Protein AF-A0A964QE88-F1 (afdb_monomer)

Sequence (151 aa):
MSDVEVDISNEGGRAVIEDKTSVPFRTFVSLILQRKVQTIFKKCQDEPVIVSSELLTSLASAPDDRQEDRAKLVLVTMGVGVIVGLFVTVAIFVALMLFGIQPEMQDLLITLAALAFVAVVIVILQGAQKKKGFKDKLYESMEKVTDLVTR

Foldseek 3Di:
DDDDDFDFDQDPNDTDTPPDDDDDPVVVVVVVVVDPCPVVCVVCVPPDDDDDPVVVVCVVPPPPPPVVVVVVVVVVVVVVVVVVVVVVVVVVVVVCVVVVNDQDVVNVVVVVVVVVVVVVVVVVVVVLVVPPCNVVVVVVVVVVVVVVVVD

Solvent-accessible surface area (backbone atoms only — not comparable to full-atom values): 9240 Å² total; per-residue (Å²): 135,82,85,80,90,74,60,73,46,77,62,93,91,40,82,38,49,70,99,56,82,93,69,59,68,69,60,57,51,48,57,52,73,75,42,88,44,70,70,51,48,76,74,53,70,87,61,88,79,93,71,57,67,69,58,52,52,52,59,74,65,48,78,82,80,58,65,63,60,55,55,52,49,52,52,50,54,50,54,51,50,52,54,51,52,52,52,53,54,52,52,50,53,54,51,39,50,74,72,69,49,76,79,49,78,64,54,53,49,52,51,50,51,51,52,52,50,52,52,52,52,52,52,51,51,51,55,45,63,72,42,66,64,50,61,54,52,51,50,55,50,51,50,55,51,50,58,65,71,76,106

Mean predicted aligned error: 17.5 Å

Secondary structure (DSSP, 8-state):
-------EEEETTEEEETT-----HHHHHHHHHHS-THHHHTTSTT------HHHHHHHHTS----HHHHHHHHHHHHHHHHHHHHHHHHHHHHHHHHTT-PPPHHHHHHHHHHHHHHHHHHHHHHHHHHSTHHHHHHHHHHHHHHHHH--

Radius of gyration: 28.57 Å; Cα contacts (8 Å, |Δi|>4): 29; chains: 1; bounding box: 57×33×81 Å

Structure (mmCIF, N/CA/C/O backbone):
data_AF-A0A964QE88-F1
#
_entry.id   AF-A0A964QE88-F1
#
loop_
_atom_site.group_PDB
_atom_site.id
_atom_site.type_symbol
_atom_site.label_atom_id
_atom_site.label_alt_id
_atom_site.label_comp_id
_atom_site.label_asym_id
_atom_site.label_entity_id
_atom_site.label_seq_id
_atom_site.pdbx_PDB_ins_code
_atom_site.Cartn_x
_atom_site.Cartn_y
_atom_site.Cartn_z
_atom_site.occupancy
_atom_site.B_iso_or_equiv
_atom_site.auth_seq_id
_atom_site.auth_comp_id
_atom_site.auth_asym_id
_atom_site.auth_atom_id
_atom_site.pdbx_PDB_model_num
ATOM 1 N N . MET A 1 1 ? -5.229 -18.398 37.414 1.00 40.94 1 MET A N 1
ATOM 2 C CA . MET A 1 1 ? -6.561 -17.849 37.111 1.00 40.94 1 MET A CA 1
ATOM 3 C C . MET A 1 1 ? -7.074 -17.301 38.419 1.00 40.94 1 MET A C 1
ATOM 5 O O . MET A 1 1 ? -7.363 -18.083 39.309 1.00 40.94 1 MET A O 1
ATOM 9 N N . SER A 1 2 ? -6.972 -15.991 38.598 1.00 41.84 2 SER A N 1
ATOM 10 C CA . SER A 1 2 ? -7.505 -15.286 39.759 1.00 41.84 2 SER A CA 1
ATOM 11 C C . SER A 1 2 ? -8.992 -15.069 39.505 1.00 41.84 2 SER A C 1
ATOM 13 O O . SER A 1 2 ? -9.345 -14.452 38.499 1.00 41.84 2 SER A O 1
ATOM 15 N N . ASP A 1 3 ? -9.841 -15.625 40.365 1.00 47.91 3 ASP A N 1
ATOM 16 C CA . ASP A 1 3 ? -11.275 -15.352 40.345 1.00 47.91 3 ASP A CA 1
ATOM 17 C C . ASP A 1 3 ? -11.499 -13.858 40.607 1.00 47.91 3 ASP A C 1
ATOM 19 O O . ASP A 1 3 ? -10.916 -13.277 41.523 1.00 47.91 3 ASP A O 1
ATOM 23 N N . VAL A 1 4 ? -12.287 -13.218 39.744 1.00 64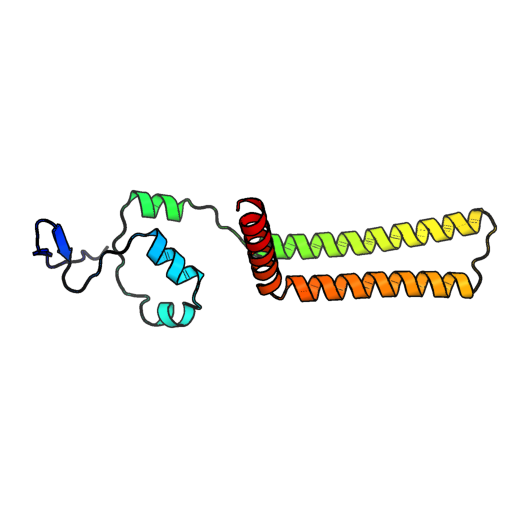.44 4 VAL A N 1
ATOM 24 C CA . VAL A 1 4 ? -12.651 -11.805 39.873 1.00 64.44 4 VAL A CA 1
ATOM 25 C C . VAL A 1 4 ? -13.990 -11.754 40.594 1.00 64.44 4 VAL A C 1
ATOM 27 O O . VAL A 1 4 ? -15.018 -12.101 40.016 1.00 64.44 4 VAL A O 1
ATOM 30 N N . GLU A 1 5 ? -13.973 -11.337 41.857 1.00 56.69 5 GLU A N 1
ATOM 31 C CA . GLU A 1 5 ? -15.186 -11.012 42.605 1.00 56.69 5 GLU A CA 1
ATOM 32 C C . GLU A 1 5 ? -15.737 -9.680 42.079 1.00 56.69 5 GLU A C 1
ATOM 34 O O . GLU A 1 5 ? -15.028 -8.674 42.028 1.00 56.69 5 GLU A O 1
ATOM 39 N N . VAL A 1 6 ? -16.986 -9.688 41.618 1.00 60.25 6 VAL A N 1
ATOM 40 C CA . VAL A 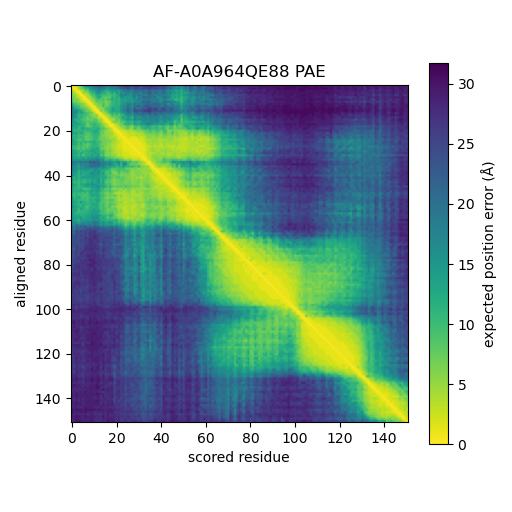1 6 ? -17.675 -8.511 41.079 1.00 60.25 6 VAL A CA 1
ATOM 41 C C . VAL A 1 6 ? -18.949 -8.283 41.867 1.00 60.25 6 VAL A C 1
ATOM 43 O O . VAL A 1 6 ? -19.772 -9.192 41.975 1.00 60.25 6 VAL A O 1
ATOM 46 N N . ASP A 1 7 ? -19.101 -7.070 42.394 1.00 56.22 7 ASP A N 1
ATOM 47 C CA . ASP A 1 7 ? -20.325 -6.648 43.064 1.00 56.22 7 ASP A CA 1
ATOM 48 C C . ASP A 1 7 ? -21.397 -6.328 42.013 1.00 56.22 7 ASP A C 1
ATOM 50 O O . ASP A 1 7 ? -21.130 -5.667 40.999 1.00 56.22 7 ASP A O 1
ATOM 54 N N . ILE A 1 8 ? -22.593 -6.881 42.205 1.00 56.62 8 ILE A N 1
ATOM 55 C CA . ILE A 1 8 ? -23.680 -6.825 41.225 1.00 56.62 8 ILE A CA 1
ATOM 56 C C . ILE A 1 8 ? -24.766 -5.912 41.777 1.00 56.62 8 ILE A C 1
ATOM 58 O O . ILE A 1 8 ? -25.567 -6.324 42.618 1.00 56.62 8 ILE A O 1
ATOM 62 N N . SER A 1 9 ? -24.849 -4.700 41.232 1.00 54.81 9 SER A N 1
ATOM 63 C CA . SER A 1 9 ? -25.960 -3.793 41.498 1.00 54.81 9 SER A CA 1
ATOM 64 C C . SER A 1 9 ? -27.063 -3.997 40.457 1.00 54.81 9 SER A C 1
ATOM 66 O O . SER A 1 9 ? -26.815 -4.142 39.255 1.00 54.81 9 SER A O 1
ATOM 68 N N . ASN A 1 10 ? -28.309 -4.084 40.923 1.00 52.00 10 ASN A N 1
ATOM 69 C CA . ASN A 1 10 ? -29.460 -4.410 40.087 1.00 52.00 10 ASN A CA 1
ATOM 70 C C . ASN A 1 10 ? -30.279 -3.143 39.819 1.00 52.00 10 ASN A C 1
ATOM 72 O O . ASN A 1 10 ? -31.208 -2.817 40.558 1.00 52.00 10 ASN A O 1
ATOM 76 N N . GLU A 1 11 ? -29.940 -2.426 38.749 1.00 53.97 11 GLU A N 1
ATOM 77 C CA . GLU A 1 11 ? -30.709 -1.276 38.275 1.00 53.97 11 GLU A CA 1
ATOM 78 C C . GLU A 1 11 ? -31.616 -1.693 37.105 1.00 53.97 11 GLU A C 1
ATOM 80 O O . GLU A 1 11 ? -31.163 -2.092 36.032 1.00 53.97 11 GLU A O 1
ATOM 85 N N . GLY A 1 12 ? -32.937 -1.613 37.301 1.00 54.56 12 GLY A N 1
ATOM 86 C CA . GLY A 1 12 ? -33.913 -1.715 36.206 1.00 54.56 12 GLY A CA 1
ATOM 87 C C . GLY A 1 12 ? -33.985 -3.068 35.482 1.00 54.56 12 GLY A C 1
ATOM 88 O O . GLY A 1 12 ? -34.348 -3.107 34.307 1.00 54.56 12 GLY A O 1
ATOM 89 N N . GLY A 1 13 ? -33.646 -4.177 36.151 1.00 58.59 13 GLY A N 1
ATOM 90 C CA . GLY A 1 13 ? -33.701 -5.525 35.566 1.00 58.59 13 GLY A CA 1
ATOM 91 C C . GLY A 1 13 ? -32.468 -5.909 34.744 1.00 58.59 13 GLY A C 1
ATOM 92 O O . GLY A 1 13 ? -32.510 -6.883 33.989 1.00 58.59 13 GLY A O 1
ATOM 93 N N . ARG A 1 14 ? -31.370 -5.156 34.877 1.00 57.38 14 ARG A N 1
ATOM 94 C CA . ARG A 1 14 ? -30.053 -5.507 34.340 1.00 57.38 14 ARG A CA 1
ATOM 95 C C . ARG A 1 14 ? -29.049 -5.558 35.486 1.00 57.38 14 ARG A C 1
ATOM 97 O O . ARG A 1 14 ? -28.924 -4.605 36.245 1.00 57.38 14 ARG A O 1
ATOM 104 N N . ALA A 1 15 ? -28.319 -6.666 35.575 1.00 62.47 15 ALA A N 1
ATOM 105 C CA . ALA A 1 15 ? -27.145 -6.770 36.429 1.00 62.47 15 ALA A CA 1
ATOM 106 C C . ALA A 1 15 ? -26.048 -5.868 35.846 1.00 62.47 15 ALA A C 1
ATOM 108 O O . ALA A 1 15 ? -25.527 -6.148 34.761 1.00 62.47 15 ALA A O 1
ATOM 109 N N . VAL A 1 16 ? -25.742 -4.769 36.530 1.00 60.12 16 VAL A N 1
ATOM 110 C CA . VAL A 1 16 ? -24.634 -3.879 36.182 1.00 60.12 16 VAL A CA 1
ATOM 111 C C . VAL A 1 16 ? -23.550 -4.091 37.230 1.00 60.12 16 VAL A C 1
ATOM 113 O O . VAL A 1 16 ? -23.814 -4.067 38.428 1.00 60.12 16 VAL A O 1
ATOM 116 N N . ILE A 1 17 ? -22.332 -4.361 36.768 1.00 68.19 17 ILE A N 1
ATOM 117 C CA . ILE A 1 17 ? -21.167 -4.464 37.647 1.00 68.19 17 ILE A CA 1
ATOM 118 C C . ILE A 1 17 ? -20.847 -3.051 38.131 1.00 68.19 17 ILE A C 1
ATOM 120 O O . ILE A 1 17 ? -20.723 -2.145 37.299 1.00 68.19 17 ILE A O 1
ATOM 124 N N . GLU A 1 18 ? -20.725 -2.862 39.443 1.00 61.97 18 GLU A N 1
ATOM 125 C CA . GLU A 1 18 ? -20.435 -1.546 40.019 1.00 61.97 18 GLU A CA 1
ATOM 126 C C . GLU A 1 18 ? -19.163 -0.930 39.400 1.00 61.97 18 GLU A C 1
ATOM 128 O O . GLU A 1 18 ? -18.202 -1.626 39.064 1.00 61.97 18 GLU A O 1
ATOM 133 N N . ASP A 1 19 ? -19.197 0.383 39.148 1.00 64.25 19 ASP A N 1
ATOM 134 C CA . ASP A 1 19 ? -18.135 1.171 38.497 1.00 64.25 19 ASP A CA 1
ATOM 135 C C . ASP A 1 19 ? -17.732 0.758 37.064 1.00 64.25 19 ASP A C 1
ATOM 137 O O . ASP A 1 19 ? -16.756 1.278 36.504 1.00 64.25 19 ASP A O 1
ATOM 141 N N . LYS A 1 20 ? -18.480 -0.139 36.408 1.00 70.00 20 LYS A N 1
ATOM 142 C CA . LYS A 1 20 ? -18.202 -0.573 35.028 1.00 70.00 20 LYS A CA 1
ATOM 143 C C . LYS A 1 20 ? -19.327 -0.176 34.077 1.00 70.00 20 LYS A C 1
ATOM 145 O O . LYS A 1 20 ? -20.502 -0.447 34.288 1.00 70.00 20 LYS A O 1
ATOM 150 N N . THR A 1 21 ? -18.956 0.442 32.955 1.00 75.25 21 THR A N 1
ATOM 151 C CA . THR A 1 21 ? -19.900 0.763 31.874 1.00 75.25 21 THR A CA 1
ATOM 152 C C . THR A 1 21 ? -19.915 -0.357 30.838 1.00 75.25 21 THR A C 1
ATOM 154 O O . THR A 1 21 ? -18.871 -0.729 30.303 1.00 75.25 21 THR A O 1
ATOM 157 N N . SER A 1 22 ? -21.103 -0.865 30.505 1.00 76.12 22 SER A N 1
ATOM 158 C CA . SER A 1 22 ? -21.273 -1.805 29.395 1.00 76.12 22 SER A CA 1
ATOM 159 C C . SER A 1 22 ? -21.177 -1.063 28.061 1.00 76.12 22 SER A C 1
ATOM 161 O O . SER A 1 22 ? -22.003 -0.204 27.750 1.00 76.12 22 SER A O 1
ATOM 163 N N . VAL A 1 23 ? -20.157 -1.388 27.267 1.00 80.06 23 VAL A N 1
ATOM 164 C CA . VAL A 1 23 ? -19.951 -0.848 25.917 1.00 80.06 23 VAL A CA 1
ATOM 165 C C . VAL A 1 23 ? -19.930 -1.984 24.895 1.00 80.06 23 VAL A C 1
ATOM 167 O O . VAL A 1 23 ? -19.281 -3.003 25.135 1.00 80.06 23 VAL A O 1
ATOM 170 N N . PRO A 1 24 ? -20.579 -1.827 23.724 1.00 83.06 24 PRO A N 1
ATOM 171 C CA . PRO A 1 24 ? -20.479 -2.806 22.649 1.00 83.06 24 PRO A CA 1
ATOM 172 C C . PRO A 1 24 ? -19.027 -3.010 22.205 1.00 83.06 24 PRO A C 1
ATOM 174 O O . PRO A 1 24 ? -18.284 -2.040 22.028 1.00 83.06 24 PRO A O 1
ATOM 177 N N . PHE A 1 25 ? -18.651 -4.262 21.927 1.00 82.19 25 PHE A N 1
ATOM 178 C CA . PHE A 1 25 ? -17.293 -4.630 21.505 1.00 82.19 25 PHE A CA 1
ATOM 1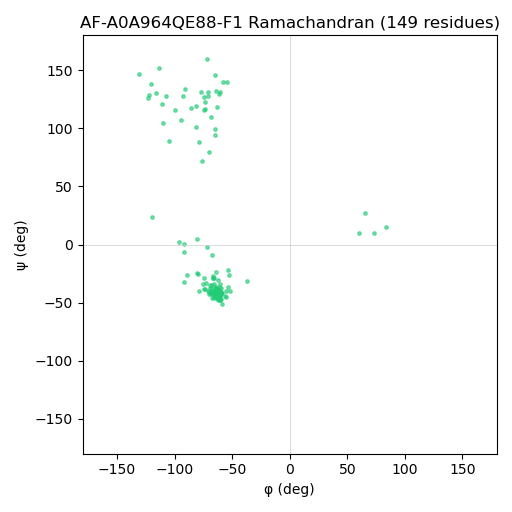79 C C . PHE A 1 25 ? -16.791 -3.797 20.310 1.00 82.19 25 PHE A C 1
ATOM 181 O O . PHE A 1 25 ? -15.657 -3.321 20.301 1.00 82.19 25 PHE A O 1
ATOM 188 N N . ARG A 1 26 ? -17.668 -3.522 19.334 1.00 79.38 26 ARG A N 1
ATOM 189 C CA . ARG A 1 26 ? -17.371 -2.668 18.171 1.00 79.38 26 ARG A CA 1
ATOM 190 C C . ARG A 1 26 ? -16.900 -1.265 18.568 1.00 79.38 26 ARG A C 1
ATOM 192 O O . ARG A 1 26 ? -15.945 -0.754 17.987 1.00 79.38 26 ARG A O 1
ATOM 199 N N . THR A 1 27 ? -17.561 -0.643 19.543 1.00 79.44 27 THR A N 1
ATOM 200 C CA . THR A 1 27 ? -17.224 0.706 20.019 1.00 79.44 27 THR A CA 1
ATOM 201 C C . THR A 1 27 ? -15.880 0.699 20.738 1.00 79.44 27 THR A C 1
ATOM 203 O O . THR A 1 27 ? -15.045 1.564 20.481 1.00 79.44 27 THR A O 1
ATOM 206 N N . PHE A 1 28 ? -15.634 -0.318 21.569 1.00 83.56 28 PHE A N 1
ATOM 207 C CA . PHE A 1 28 ? -14.359 -0.505 22.263 1.00 83.56 28 PHE A CA 1
ATOM 208 C C . PHE A 1 28 ? -13.182 -0.637 21.282 1.00 83.56 28 PHE A C 1
ATOM 210 O O . PHE A 1 28 ? -12.217 0.124 21.362 1.00 83.56 28 PHE A O 1
ATOM 217 N N . VAL A 1 29 ? -13.294 -1.522 20.286 1.00 81.06 29 VAL A N 1
ATOM 218 C CA . VAL A 1 29 ? -12.247 -1.709 19.264 1.00 81.06 29 VAL A CA 1
ATOM 219 C C . VAL A 1 29 ? -12.057 -0.454 18.405 1.00 81.06 29 VAL A C 1
ATOM 221 O O . VAL A 1 29 ? -10.925 -0.084 18.098 1.00 81.06 29 VAL A O 1
ATOM 224 N N . SER A 1 30 ? -13.134 0.254 18.054 1.00 76.12 30 SER A N 1
ATOM 225 C CA . SER A 1 30 ? -13.037 1.509 17.295 1.00 76.12 30 SER A CA 1
ATOM 226 C C . SER A 1 30 ? -12.223 2.574 18.039 1.00 76.12 30 SER A C 1
ATOM 228 O O . SER A 1 30 ? -11.392 3.249 17.430 1.00 76.12 30 SER A O 1
ATOM 230 N N . LEU A 1 31 ? -12.411 2.704 19.357 1.00 77.19 31 LEU A N 1
ATOM 231 C CA . LEU A 1 31 ? -11.643 3.639 20.188 1.00 77.19 31 LEU A CA 1
ATOM 232 C C . LEU A 1 31 ? -10.150 3.280 20.231 1.00 77.19 31 LEU A C 1
ATOM 234 O O . LEU A 1 31 ? -9.304 4.179 20.205 1.00 77.19 31 LEU A O 1
ATOM 238 N N . ILE A 1 32 ? -9.833 1.982 20.248 1.00 80.19 32 ILE A N 1
ATOM 239 C CA . ILE A 1 32 ? -8.460 1.460 20.188 1.00 80.19 32 ILE A CA 1
ATOM 240 C C . ILE A 1 32 ? -7.806 1.787 18.841 1.00 80.19 32 ILE A C 1
ATOM 242 O O . ILE A 1 32 ? -6.676 2.268 18.812 1.00 80.19 32 ILE A O 1
ATOM 246 N N . LEU A 1 33 ? -8.506 1.567 17.726 1.00 70.69 33 LEU A N 1
ATOM 247 C CA . LEU A 1 33 ? -7.953 1.767 16.381 1.00 70.69 33 LEU A CA 1
ATOM 248 C C . LEU A 1 33 ? -7.783 3.248 16.002 1.00 70.69 33 LEU A C 1
ATOM 250 O O . LEU A 1 33 ? -6.857 3.594 15.268 1.00 70.69 33 LEU A O 1
ATOM 254 N N . GLN A 1 34 ? -8.663 4.128 16.486 1.00 64.56 34 GLN A N 1
ATOM 255 C CA . GLN A 1 34 ? -8.654 5.554 16.134 1.00 64.56 34 GLN A CA 1
ATOM 256 C C . GLN A 1 34 ? -7.619 6.379 16.914 1.00 64.56 34 GLN A C 1
ATOM 258 O O . GLN A 1 34 ? -7.195 7.437 16.442 1.00 64.56 34 GLN A O 1
ATOM 263 N N . ARG A 1 35 ? -7.204 5.939 18.110 1.00 62.12 35 ARG A N 1
ATOM 264 C CA . ARG A 1 35 ? -6.300 6.703 18.988 1.00 62.12 35 ARG A CA 1
ATOM 265 C C . ARG A 1 35 ? -4.949 6.009 19.152 1.00 62.12 35 ARG A C 1
ATOM 267 O O . ARG A 1 35 ? -4.842 4.792 19.128 1.00 62.12 35 ARG A O 1
ATOM 274 N N . LYS A 1 36 ? -3.886 6.788 19.399 1.00 57.81 36 LYS A N 1
ATOM 275 C CA . LYS A 1 36 ? -2.586 6.254 19.850 1.00 57.81 36 LYS A CA 1
ATOM 276 C C . LYS A 1 36 ? -2.712 5.747 21.292 1.00 57.81 36 LYS A C 1
ATOM 278 O O . LYS A 1 36 ? -2.317 6.425 22.235 1.00 57.81 36 LYS A O 1
ATOM 283 N N . VAL A 1 37 ? -3.271 4.553 21.456 1.00 66.94 37 VAL A N 1
ATOM 284 C CA . VAL A 1 37 ? -3.538 3.908 22.753 1.00 66.94 37 VAL A CA 1
ATOM 285 C C . VAL A 1 37 ? -2.290 3.401 23.479 1.00 66.94 37 VAL A C 1
ATOM 287 O O . VAL A 1 37 ? -2.409 2.953 24.610 1.00 66.94 37 VAL A O 1
ATOM 290 N N . GLN A 1 38 ? -1.085 3.520 22.909 1.00 65.12 38 GLN A N 1
ATOM 291 C CA . GLN A 1 38 ? 0.155 3.057 23.556 1.00 65.12 38 GLN A CA 1
ATOM 292 C C . GLN A 1 38 ? 0.350 3.628 24.971 1.00 65.12 38 GLN A C 1
ATOM 294 O O . GLN A 1 38 ? 0.817 2.932 25.868 1.00 65.12 38 GLN A O 1
ATOM 299 N N . THR A 1 39 ? -0.035 4.887 25.191 1.00 68.50 39 THR A N 1
ATOM 300 C CA . THR A 1 39 ? 0.069 5.544 26.501 1.00 68.50 39 THR A CA 1
ATOM 301 C C . THR A 1 39 ? -0.990 5.060 27.493 1.00 68.50 39 THR A C 1
ATOM 303 O O . THR A 1 39 ? -0.745 5.088 28.693 1.00 68.50 39 THR A O 1
ATOM 306 N N . ILE A 1 40 ? -2.156 4.627 27.000 1.00 73.06 40 ILE A N 1
ATOM 307 C CA . ILE A 1 40 ? -3.254 4.069 27.808 1.00 73.06 40 ILE A CA 1
ATOM 308 C C . ILE A 1 40 ? -2.936 2.618 28.169 1.00 73.06 40 ILE A C 1
ATOM 310 O O . ILE A 1 40 ? -3.097 2.226 29.318 1.00 73.06 40 ILE A O 1
ATOM 314 N N . PHE A 1 41 ? -2.374 1.863 27.224 1.00 74.81 41 PHE A N 1
ATOM 315 C CA . PHE A 1 41 ? -1.937 0.488 27.436 1.00 74.81 41 PHE A CA 1
ATOM 316 C C . PHE A 1 41 ? -0.952 0.385 28.605 1.00 74.81 41 PHE A C 1
ATOM 318 O O . PHE A 1 41 ? -1.144 -0.431 29.489 1.00 74.81 41 PHE A O 1
ATOM 325 N N . LYS A 1 42 ? 0.036 1.288 28.691 1.00 73.12 42 LYS A N 1
ATOM 326 C CA . LYS A 1 42 ? 0.981 1.322 29.824 1.00 73.12 42 LYS A CA 1
ATOM 327 C C . LYS A 1 42 ? 0.343 1.643 31.180 1.00 73.12 42 LYS A C 1
ATOM 329 O O . LYS A 1 42 ? 0.949 1.343 32.199 1.00 73.12 42 LYS A O 1
ATOM 334 N N . LYS A 1 43 ? -0.811 2.315 31.202 1.00 77.56 43 LYS A N 1
ATOM 335 C CA . LYS A 1 43 ? -1.486 2.726 32.444 1.00 77.56 43 LYS A CA 1
ATOM 336 C C . LYS A 1 43 ? -2.504 1.697 32.934 1.00 77.56 43 LYS A C 1
ATOM 338 O O . LYS A 1 43 ? -2.673 1.574 34.136 1.00 77.56 43 LYS A O 1
ATOM 343 N N . CYS A 1 44 ? -3.147 0.980 32.016 1.00 78.12 44 CYS A N 1
ATOM 344 C CA . CYS A 1 44 ? -4.272 0.085 32.301 1.00 78.12 44 CYS A CA 1
ATOM 345 C C . CYS A 1 44 ? -3.979 -1.376 31.903 1.00 78.12 44 CYS A C 1
ATOM 347 O O . CYS A 1 44 ? -4.905 -2.125 31.617 1.00 78.12 44 CYS A O 1
ATOM 349 N N . GLN A 1 45 ? -2.704 -1.784 31.827 1.00 75.75 45 GLN A N 1
ATOM 350 C CA . GLN A 1 45 ? -2.308 -3.131 31.373 1.00 75.75 45 GLN A CA 1
ATOM 351 C C . GLN A 1 45 ? -2.832 -4.261 32.276 1.00 75.75 45 GLN A C 1
ATOM 353 O O . GLN A 1 45 ? -3.085 -5.356 31.788 1.00 75.75 45 GLN A O 1
ATOM 358 N N . ASP A 1 46 ? -2.988 -3.983 33.574 1.00 80.56 46 ASP A N 1
ATOM 359 C CA . ASP A 1 46 ? -3.378 -4.963 34.592 1.00 80.56 46 ASP A CA 1
ATOM 360 C C . ASP A 1 46 ? -4.894 -4.934 34.877 1.00 80.56 46 ASP A C 1
ATOM 362 O O . ASP A 1 46 ? -5.382 -5.665 35.738 1.00 80.56 46 ASP A O 1
ATOM 366 N N . GLU A 1 47 ? -5.662 -4.090 34.171 1.00 80.19 47 GLU A N 1
ATOM 367 C CA . GLU A 1 47 ? -7.113 -4.017 34.355 1.00 80.19 47 GLU A CA 1
ATOM 368 C C . GLU A 1 47 ? -7.821 -5.226 33.715 1.00 80.19 47 GLU A C 1
ATOM 370 O O . GLU A 1 47 ? -7.646 -5.488 32.520 1.00 80.19 47 GLU A O 1
ATOM 375 N N . PRO A 1 48 ? -8.670 -5.953 34.468 1.00 73.88 48 PRO A N 1
ATOM 376 C CA . PRO A 1 48 ? -9.401 -7.089 33.929 1.00 73.88 48 PRO A CA 1
ATOM 377 C C . PRO A 1 48 ? -10.490 -6.624 32.955 1.00 73.88 48 PRO A C 1
ATOM 379 O O . PRO A 1 48 ? -11.310 -5.757 33.270 1.00 73.88 48 PRO A O 1
ATOM 382 N N . VAL A 1 49 ? -10.530 -7.249 31.776 1.00 79.06 49 VAL A N 1
ATOM 383 C CA . VAL A 1 49 ? -11.573 -7.036 30.764 1.00 79.06 49 VAL A CA 1
ATOM 384 C C . VAL A 1 49 ? -12.430 -8.292 30.665 1.00 79.06 49 VAL A C 1
ATOM 386 O O . VAL A 1 49 ? -11.935 -9.372 30.350 1.00 79.06 49 VAL A O 1
ATOM 389 N N . ILE A 1 50 ? -13.729 -8.143 30.915 1.00 79.12 50 ILE A N 1
ATOM 390 C CA . ILE A 1 50 ? -14.695 -9.240 30.828 1.00 79.12 50 ILE A CA 1
ATOM 391 C C . ILE A 1 50 ? -15.173 -9.346 29.378 1.00 79.12 50 ILE A C 1
ATOM 393 O O . ILE A 1 50 ? -15.785 -8.422 28.842 1.00 79.12 50 ILE A O 1
ATOM 397 N N . VAL A 1 51 ? -14.897 -10.481 28.741 1.00 82.38 51 VAL A N 1
ATOM 398 C CA . VAL A 1 51 ? -15.332 -10.799 27.375 1.00 82.38 51 VAL A CA 1
ATOM 399 C C . VAL A 1 51 ? -15.972 -12.181 27.343 1.00 82.38 51 VAL A C 1
ATOM 401 O O . VAL A 1 51 ? -15.567 -13.079 28.077 1.00 82.38 51 VAL A O 1
ATOM 404 N N . SER A 1 52 ? -16.970 -12.375 26.479 1.00 83.00 52 SER A N 1
ATOM 405 C CA . SER A 1 52 ? -17.557 -13.702 26.264 1.00 83.00 52 SER A CA 1
ATOM 406 C C . SER A 1 52 ? -16.533 -14.654 25.639 1.00 83.00 52 SER A C 1
ATOM 408 O O . SER A 1 52 ? -15.755 -14.232 24.779 1.00 83.00 52 SER A O 1
ATOM 410 N N . SER A 1 53 ? -16.589 -15.941 25.988 1.00 82.75 53 SER A N 1
ATOM 411 C CA . SER A 1 53 ? -15.675 -16.965 25.465 1.00 82.75 53 SER A CA 1
ATOM 412 C C . SER A 1 53 ? -15.659 -17.027 23.935 1.00 82.75 53 SER A C 1
ATOM 414 O O . SER A 1 53 ? -14.589 -17.108 23.350 1.00 82.75 53 SER A O 1
ATOM 416 N N . GLU A 1 54 ? -16.816 -16.895 23.280 1.00 83.44 54 GLU A N 1
ATOM 417 C CA . GLU A 1 54 ? -16.925 -16.896 21.813 1.00 83.44 54 GLU A CA 1
ATOM 418 C C . GLU A 1 54 ? -16.168 -15.726 21.158 1.00 83.44 54 GLU A C 1
ATOM 420 O O . GLU A 1 54 ? -15.463 -15.915 20.164 1.00 83.44 54 GLU A O 1
ATOM 425 N N . LEU A 1 55 ? -16.238 -14.527 21.753 1.00 82.12 55 LEU A N 1
ATOM 426 C CA . LEU A 1 55 ? -15.451 -13.363 21.325 1.00 82.12 55 LEU A CA 1
ATOM 427 C C . LEU A 1 55 ? -13.955 -13.610 21.499 1.00 82.12 55 LEU A C 1
ATOM 429 O O . LEU A 1 55 ? -13.179 -13.305 20.597 1.00 82.12 55 LEU A O 1
ATOM 433 N N . LEU A 1 56 ? -13.549 -14.165 22.642 1.00 82.19 56 LEU A N 1
ATOM 434 C CA . LEU A 1 56 ? -12.143 -14.442 22.925 1.00 82.19 56 LEU A CA 1
ATOM 435 C C . LEU A 1 56 ? -11.578 -15.492 21.964 1.00 82.19 56 LEU A C 1
ATOM 437 O O . LEU A 1 56 ? -10.501 -15.290 21.407 1.00 82.19 56 LEU A O 1
ATOM 441 N N . THR A 1 57 ? -12.327 -16.564 21.701 1.00 85.75 57 THR A N 1
ATOM 442 C CA . THR A 1 57 ? -11.968 -17.571 20.699 1.00 85.75 57 THR A CA 1
ATOM 443 C C . THR A 1 57 ? -11.880 -16.953 19.307 1.00 85.75 57 THR A C 1
ATOM 445 O O . THR A 1 57 ? -10.902 -17.191 18.602 1.00 85.75 57 THR A O 1
ATOM 448 N N . SER A 1 58 ? -12.840 -16.112 18.921 1.00 82.81 58 SER A N 1
ATOM 449 C CA . SER A 1 58 ? -12.837 -15.448 17.611 1.00 82.81 58 SER A CA 1
ATOM 450 C C . SER A 1 58 ? -11.651 -14.494 17.439 1.00 82.81 58 SER A C 1
ATOM 452 O O . SER A 1 58 ? -11.059 -14.452 16.366 1.00 82.81 58 SER A O 1
ATOM 454 N N . LEU A 1 59 ? -11.262 -13.763 18.490 1.00 81.75 59 LEU A N 1
ATOM 455 C CA . LEU A 1 59 ? -10.088 -12.884 18.478 1.00 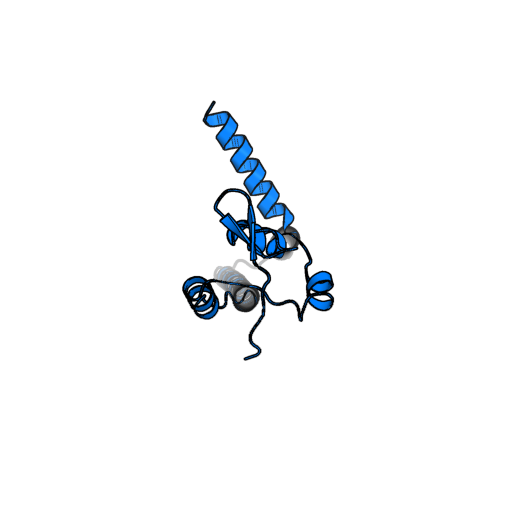81.75 59 LEU A CA 1
ATOM 456 C C . LEU A 1 59 ? -8.774 -13.662 18.441 1.00 81.75 59 LEU A C 1
ATOM 458 O O . LEU A 1 59 ? -7.880 -13.300 17.686 1.00 81.75 59 LEU A O 1
ATOM 462 N N . ALA A 1 60 ? -8.664 -14.737 19.222 1.00 77.56 60 ALA A N 1
ATOM 463 C CA . ALA A 1 60 ? -7.481 -15.596 19.228 1.00 77.56 60 ALA A CA 1
ATOM 464 C C . ALA A 1 60 ? -7.292 -16.345 17.898 1.00 77.56 60 ALA A C 1
ATOM 466 O O . ALA A 1 60 ? -6.171 -16.686 17.532 1.00 77.56 60 ALA A O 1
ATOM 467 N N . SER A 1 61 ? -8.392 -16.592 17.182 1.00 80.69 61 SER A N 1
ATOM 468 C CA . SER A 1 61 ? -8.405 -17.249 15.870 1.00 80.69 61 SER A CA 1
ATOM 469 C C . SER A 1 61 ? -8.328 -16.259 14.706 1.00 80.69 61 SER A C 1
ATOM 471 O O . SER A 1 61 ? -8.261 -16.685 13.551 1.00 80.69 61 SER A O 1
ATOM 473 N N . ALA A 1 62 ? -8.394 -14.950 14.978 1.00 78.00 62 ALA A N 1
ATOM 474 C CA . ALA A 1 62 ? -8.344 -13.943 13.934 1.00 78.00 62 ALA A CA 1
ATOM 475 C C . ALA A 1 62 ? -6.971 -14.006 13.244 1.00 78.00 62 ALA A C 1
ATOM 477 O O . ALA A 1 62 ? -5.945 -14.051 13.929 1.00 78.00 62 ALA A O 1
ATOM 478 N N . PRO A 1 63 ? -6.925 -14.027 11.901 1.00 67.19 63 PRO A N 1
ATOM 479 C CA 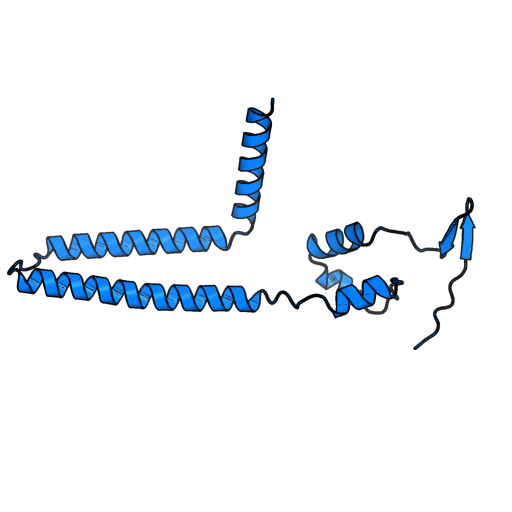. PRO A 1 63 ? -5.664 -14.047 11.183 1.00 67.19 63 PRO A CA 1
ATOM 480 C C . PRO A 1 63 ? -4.859 -12.793 11.527 1.00 67.19 63 PRO A C 1
ATOM 482 O O . PRO A 1 63 ? -5.374 -11.675 11.504 1.00 67.19 63 PRO A O 1
ATOM 485 N N . ASP A 1 64 ? -3.591 -13.008 11.859 1.00 59.94 64 ASP A N 1
ATOM 486 C CA . ASP A 1 64 ? -2.633 -11.959 12.180 1.00 59.94 64 ASP A CA 1
ATOM 487 C C . ASP A 1 64 ? -2.414 -11.122 10.907 1.00 59.94 64 ASP A C 1
ATOM 489 O O . ASP A 1 64 ? -1.728 -11.547 9.975 1.00 59.94 64 ASP A O 1
ATOM 493 N N . ASP A 1 65 ? -3.078 -9.967 10.813 1.00 56.44 65 ASP A N 1
ATOM 494 C CA . ASP A 1 65 ? -3.041 -9.092 9.637 1.00 56.44 65 ASP A CA 1
ATOM 495 C C . ASP A 1 65 ? -1.696 -8.343 9.640 1.00 56.44 65 ASP A C 1
ATOM 497 O O . ASP A 1 65 ? -1.583 -7.161 9.990 1.00 56.44 65 ASP A O 1
ATOM 501 N N . ARG A 1 66 ? -0.618 -9.079 9.339 1.00 55.31 66 ARG A N 1
ATOM 502 C CA . ARG A 1 66 ? 0.760 -8.586 9.354 1.00 55.31 66 ARG A CA 1
ATOM 503 C C . ARG A 1 66 ? 0.922 -7.518 8.282 1.00 55.31 66 ARG A C 1
ATOM 505 O O . ARG A 1 66 ? 1.239 -7.784 7.126 1.00 55.31 66 ARG A O 1
ATOM 512 N N . GLN A 1 67 ? 0.764 -6.256 8.681 1.00 54.03 67 GLN A N 1
ATOM 513 C CA . GLN A 1 67 ? 1.095 -5.093 7.846 1.00 54.03 67 GLN A CA 1
ATOM 514 C C . GLN A 1 67 ? 2.541 -5.141 7.316 1.00 54.03 67 GLN A C 1
ATOM 516 O O . GLN A 1 67 ? 2.843 -4.530 6.290 1.00 54.03 67 GLN A O 1
ATOM 521 N N . GLU A 1 68 ? 3.417 -5.896 7.982 1.00 53.09 68 GLU A N 1
ATOM 522 C CA . GLU A 1 68 ? 4.792 -6.168 7.570 1.00 53.09 68 GLU A CA 1
ATOM 523 C C . GLU A 1 68 ? 4.880 -6.863 6.199 1.00 53.09 68 GLU A C 1
ATOM 525 O O . GLU A 1 68 ? 5.713 -6.481 5.372 1.00 53.09 68 GLU A O 1
ATOM 530 N N . ASP A 1 69 ? 3.953 -7.775 5.885 1.00 56.06 69 ASP A N 1
ATOM 531 C CA . ASP A 1 69 ? 3.936 -8.471 4.593 1.00 56.06 69 ASP A CA 1
ATOM 532 C C . ASP A 1 69 ? 3.611 -7.516 3.444 1.00 56.06 69 ASP A C 1
ATOM 534 O O . ASP A 1 69 ? 4.195 -7.610 2.362 1.00 56.06 69 ASP A O 1
ATOM 538 N N . ARG A 1 70 ? 2.753 -6.516 3.687 1.00 58.81 70 ARG A N 1
ATOM 539 C CA . ARG A 1 70 ? 2.446 -5.485 2.685 1.00 58.81 70 ARG A CA 1
ATOM 540 C C . ARG A 1 70 ? 3.648 -4.583 2.422 1.00 58.81 70 ARG A C 1
ATOM 542 O O . ARG A 1 70 ? 3.921 -4.266 1.267 1.00 58.81 70 ARG A O 1
ATOM 549 N N . ALA A 1 71 ? 4.382 -4.184 3.462 1.00 60.41 71 ALA A N 1
ATOM 550 C CA . ALA A 1 71 ? 5.586 -3.366 3.300 1.00 60.41 71 ALA A CA 1
ATOM 551 C C . ALA A 1 71 ? 6.685 -4.122 2.535 1.00 60.41 71 ALA A C 1
ATOM 553 O O . ALA A 1 71 ? 7.316 -3.560 1.636 1.00 60.41 71 ALA A O 1
ATOM 554 N N . LYS A 1 72 ? 6.861 -5.413 2.835 1.00 64.31 72 LYS A N 1
ATOM 555 C CA . LYS A 1 72 ? 7.810 -6.288 2.142 1.00 64.31 72 LYS A CA 1
ATOM 556 C C . LYS A 1 72 ? 7.418 -6.520 0.680 1.00 64.31 72 LYS A C 1
ATOM 558 O O . LYS A 1 72 ? 8.272 -6.409 -0.195 1.00 64.31 72 LYS A O 1
ATOM 563 N N . LEU A 1 73 ? 6.136 -6.754 0.396 1.00 66.31 73 LEU A N 1
ATOM 564 C CA . LEU A 1 73 ? 5.615 -6.870 -0.972 1.00 66.31 73 LEU A CA 1
ATOM 565 C C . LEU A 1 73 ? 5.837 -5.594 -1.790 1.00 66.31 73 LEU A C 1
ATOM 567 O O . LEU A 1 73 ? 6.261 -5.681 -2.941 1.00 66.31 73 LEU A O 1
ATOM 571 N N . VAL A 1 74 ? 5.605 -4.414 -1.206 1.00 70.81 74 VAL A N 1
ATOM 572 C CA . VAL A 1 74 ? 5.863 -3.125 -1.873 1.00 70.81 74 VAL A CA 1
ATOM 573 C C . VAL A 1 74 ? 7.354 -2.944 -2.169 1.00 70.81 74 VAL A C 1
ATOM 575 O O . VAL A 1 74 ? 7.709 -2.547 -3.277 1.00 70.81 74 VAL A O 1
ATOM 578 N N . LEU A 1 75 ? 8.236 -3.282 -1.224 1.00 73.38 75 LEU A N 1
ATOM 579 C CA . LEU A 1 75 ? 9.684 -3.211 -1.435 1.00 73.38 75 LEU A CA 1
ATOM 580 C C . LEU A 1 75 ? 10.134 -4.137 -2.579 1.00 73.38 75 LEU A C 1
ATOM 582 O O . LEU A 1 75 ? 10.878 -3.716 -3.464 1.00 73.38 75 LEU A O 1
ATOM 586 N N . VAL A 1 76 ? 9.656 -5.384 -2.579 1.00 73.69 76 VAL A N 1
ATOM 587 C CA . VAL A 1 76 ? 10.021 -6.392 -3.585 1.00 73.69 76 VAL A CA 1
ATOM 588 C C . VAL A 1 76 ? 9.481 -6.019 -4.966 1.00 73.69 76 VAL A C 1
ATOM 590 O O . VAL A 1 76 ? 10.231 -6.046 -5.937 1.00 73.69 76 VAL A O 1
ATOM 593 N N . THR A 1 77 ? 8.214 -5.614 -5.072 1.00 76.69 77 THR A N 1
ATOM 594 C CA . THR A 1 77 ? 7.619 -5.209 -6.361 1.00 76.69 77 THR A CA 1
ATOM 595 C C . THR A 1 77 ? 8.272 -3.956 -6.933 1.00 76.69 77 THR A C 1
ATOM 597 O O . THR A 1 77 ? 8.509 -3.894 -8.138 1.00 76.69 77 THR A O 1
ATOM 600 N N . MET A 1 78 ? 8.644 -2.992 -6.087 1.00 75.94 78 MET A N 1
ATOM 601 C CA . MET A 1 78 ? 9.391 -1.813 -6.523 1.00 75.94 78 MET A CA 1
ATOM 602 C C . MET A 1 78 ? 10.796 -2.186 -7.017 1.00 75.94 78 MET A C 1
ATOM 604 O O . MET A 1 78 ? 11.206 -1.728 -8.082 1.00 75.94 78 MET A O 1
ATOM 608 N N . GLY A 1 79 ? 11.514 -3.049 -6.291 1.00 75.75 79 GLY A N 1
ATOM 609 C CA . GLY A 1 79 ? 12.844 -3.513 -6.696 1.00 75.75 79 GLY A CA 1
ATOM 610 C C . GLY A 1 79 ? 12.825 -4.270 -8.027 1.00 75.75 79 GLY A C 1
ATOM 611 O O . GLY A 1 79 ? 13.609 -3.965 -8.925 1.00 75.75 79 GLY A O 1
ATOM 612 N N . VAL A 1 80 ? 11.882 -5.203 -8.191 1.00 80.38 80 VAL A N 1
ATOM 613 C CA . VAL A 1 80 ? 11.709 -5.958 -9.443 1.00 80.38 80 VAL A CA 1
ATOM 614 C C . VAL A 1 80 ? 11.307 -5.030 -10.591 1.00 80.38 80 VAL A C 1
ATOM 616 O O . VAL A 1 80 ? 11.867 -5.137 -11.680 1.00 80.38 80 VAL A O 1
ATOM 619 N N . GLY A 1 81 ? 10.404 -4.075 -10.351 1.00 80.06 81 GLY A N 1
ATOM 620 C CA . GLY A 1 81 ? 9.976 -3.108 -11.363 1.00 80.06 81 GLY A CA 1
ATOM 621 C C . GLY A 1 81 ? 11.123 -2.251 -11.906 1.00 80.06 81 GLY A C 1
ATOM 622 O O . GLY A 1 81 ? 11.216 -2.053 -13.116 1.00 80.06 81 GLY A O 1
ATOM 623 N N . VAL A 1 82 ? 12.036 -1.798 -11.039 1.00 82.12 82 VAL A N 1
ATOM 624 C CA . VAL A 1 82 ? 13.217 -1.021 -11.459 1.00 82.12 82 VAL A CA 1
ATOM 625 C C . VAL A 1 82 ? 14.151 -1.859 -12.331 1.00 82.12 82 VAL A C 1
ATOM 627 O O . VAL A 1 82 ? 14.590 -1.388 -13.379 1.00 82.12 82 VAL A O 1
ATOM 630 N N . ILE A 1 83 ? 14.425 -3.106 -11.935 1.00 81.25 83 ILE A N 1
ATOM 631 C CA . ILE A 1 83 ? 15.315 -4.003 -12.688 1.00 81.25 83 ILE A CA 1
ATOM 632 C C . ILE A 1 83 ? 14.731 -4.310 -14.072 1.00 81.25 83 ILE A C 1
ATOM 634 O O . ILE A 1 83 ? 15.439 -4.215 -15.075 1.00 81.25 83 ILE A O 1
ATOM 638 N N . VAL A 1 84 ? 13.433 -4.623 -14.140 1.00 83.50 84 VAL A N 1
ATOM 639 C CA . VAL A 1 84 ? 12.739 -4.891 -15.408 1.00 83.50 84 VAL A CA 1
ATOM 640 C C . VAL A 1 84 ? 12.724 -3.646 -16.298 1.00 83.50 84 VAL A C 1
ATOM 642 O O . VAL A 1 84 ? 13.015 -3.748 -17.487 1.00 83.50 84 VAL A O 1
ATOM 645 N N . GLY A 1 85 ? 12.450 -2.462 -15.742 1.00 81.25 85 GLY A N 1
ATOM 646 C CA . GLY A 1 85 ? 12.469 -1.205 -16.498 1.00 81.25 85 GLY A CA 1
ATOM 647 C C . GLY A 1 85 ? 13.842 -0.886 -17.098 1.00 81.25 85 GLY A C 1
ATOM 648 O O . GLY A 1 85 ? 13.936 -0.514 -18.270 1.00 81.25 85 GLY A O 1
ATOM 649 N N . LEU A 1 86 ? 14.916 -1.096 -16.329 1.00 83.38 86 LEU A N 1
ATOM 650 C CA . LEU A 1 86 ? 16.295 -0.971 -16.813 1.00 83.38 86 LEU A CA 1
ATOM 651 C C . LEU A 1 86 ? 16.574 -1.944 -17.960 1.00 83.38 86 LEU A C 1
ATOM 653 O O . LEU A 1 86 ? 17.090 -1.537 -18.999 1.00 83.38 86 LEU A O 1
ATOM 657 N N . PHE A 1 87 ? 16.179 -3.206 -17.796 1.00 84.31 87 PHE A N 1
ATOM 658 C CA . PHE A 1 87 ? 16.363 -4.233 -18.816 1.00 84.31 87 PHE A CA 1
ATOM 659 C C . PHE A 1 87 ? 15.655 -3.880 -20.130 1.00 84.31 87 PHE A C 1
ATOM 661 O O . PHE A 1 87 ? 16.268 -3.940 -21.194 1.00 84.31 87 PHE A O 1
ATOM 668 N N . VAL A 1 88 ? 14.391 -3.450 -20.064 1.00 86.81 88 VAL A N 1
ATOM 669 C CA . VAL A 1 88 ? 13.620 -3.038 -21.249 1.00 86.81 88 VAL A CA 1
ATOM 670 C C . VAL A 1 88 ? 14.258 -1.827 -21.926 1.00 86.81 88 VAL A C 1
ATOM 672 O O . VAL A 1 88 ? 14.385 -1.807 -23.147 1.00 86.81 88 VAL A O 1
ATOM 675 N N . THR A 1 89 ? 14.716 -0.845 -21.147 1.00 82.81 89 THR A N 1
ATOM 676 C CA . THR A 1 89 ? 15.379 0.351 -21.689 1.00 82.81 89 THR A CA 1
ATOM 677 C C . THR A 1 89 ? 16.639 -0.033 -22.466 1.00 82.81 89 THR A C 1
ATOM 679 O O . THR A 1 89 ? 16.815 0.387 -23.608 1.00 82.81 89 THR A O 1
ATOM 682 N N . VAL A 1 90 ? 17.487 -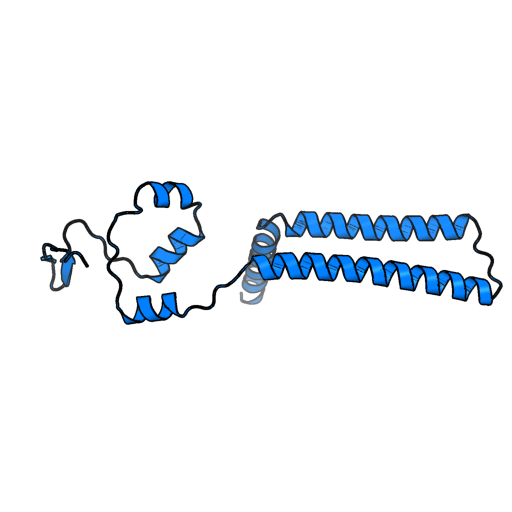0.892 -21.892 1.00 83.69 90 VAL A N 1
ATOM 683 C CA . VAL A 1 90 ? 18.700 -1.3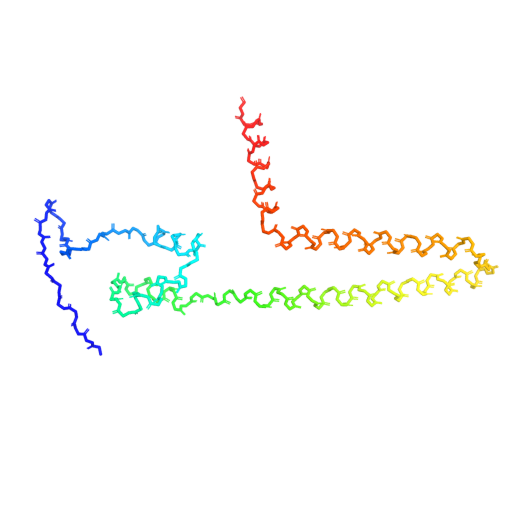86 -22.563 1.00 83.69 90 VAL A CA 1
ATOM 684 C C . VAL A 1 90 ? 18.352 -2.193 -23.815 1.00 83.69 90 VAL A C 1
ATOM 686 O O . VAL A 1 90 ? 18.975 -1.995 -24.855 1.00 83.69 90 VAL A O 1
ATOM 689 N N . ALA A 1 91 ? 17.335 -3.056 -23.755 1.00 83.56 91 ALA A N 1
ATOM 690 C CA . ALA A 1 91 ? 16.897 -3.839 -24.910 1.00 83.56 91 ALA A CA 1
ATOM 691 C C . ALA A 1 91 ? 16.435 -2.948 -26.078 1.00 83.56 91 ALA A C 1
ATOM 693 O O . ALA A 1 91 ? 16.768 -3.228 -27.229 1.00 83.56 91 ALA A O 1
ATOM 694 N N . ILE A 1 92 ? 15.729 -1.849 -25.788 1.00 85.25 92 ILE A N 1
ATOM 695 C CA . ILE A 1 92 ? 15.312 -0.864 -26.797 1.00 85.25 92 ILE A CA 1
ATOM 696 C C . ILE A 1 92 ? 16.531 -0.173 -27.422 1.00 85.25 92 ILE A C 1
ATOM 698 O O . ILE A 1 92 ? 16.599 -0.059 -28.645 1.00 85.25 92 ILE A O 1
ATOM 702 N N . PHE A 1 93 ? 17.520 0.232 -26.618 1.00 81.69 93 PHE A N 1
ATOM 703 C CA . PHE A 1 93 ? 18.760 0.830 -27.133 1.00 81.69 93 PHE A CA 1
ATOM 704 C C . PHE A 1 93 ? 19.534 -0.123 -28.048 1.00 81.69 93 PHE A C 1
ATOM 706 O O . PHE A 1 93 ? 19.997 0.281 -29.113 1.00 81.69 93 PHE A O 1
ATOM 713 N N . VAL A 1 94 ? 19.641 -1.397 -27.663 1.00 84.69 94 VAL A N 1
ATOM 714 C CA . VAL A 1 94 ? 20.291 -2.424 -28.489 1.00 84.69 94 VAL A CA 1
ATOM 715 C C . VAL A 1 94 ? 19.527 -2.633 -29.799 1.00 84.69 94 VAL A C 1
ATOM 717 O O . VAL A 1 94 ? 20.145 -2.716 -30.859 1.00 84.69 94 VAL A O 1
ATOM 720 N N . ALA A 1 95 ? 18.192 -2.666 -29.753 1.00 84.38 95 ALA A N 1
ATOM 721 C CA . ALA A 1 95 ? 17.367 -2.776 -30.952 1.00 84.38 95 ALA A CA 1
ATOM 722 C C . ALA A 1 95 ? 17.567 -1.577 -31.895 1.00 84.38 95 ALA A C 1
ATOM 724 O O . ALA A 1 95 ? 17.787 -1.776 -33.087 1.00 84.38 95 ALA A O 1
ATOM 725 N N . LEU A 1 96 ? 17.569 -0.346 -31.374 1.00 82.12 96 LEU A N 1
ATOM 726 C CA . LEU A 1 96 ? 17.823 0.872 -32.158 1.00 82.12 96 LEU A CA 1
ATOM 727 C C . LEU A 1 96 ? 19.197 0.845 -32.841 1.00 82.12 96 LEU A C 1
ATOM 729 O O . LEU A 1 96 ? 19.304 1.175 -34.024 1.00 82.12 96 LEU A O 1
ATOM 733 N N . MET A 1 97 ? 20.223 0.370 -32.129 1.00 80.38 97 MET A N 1
ATOM 734 C CA . MET A 1 97 ? 21.573 0.225 -32.675 1.00 80.38 97 MET A CA 1
ATOM 735 C C . MET A 1 97 ? 21.626 -0.794 -33.826 1.00 80.38 97 MET A C 1
ATOM 737 O O . MET A 1 97 ? 22.314 -0.559 -34.818 1.00 80.38 97 MET A O 1
ATOM 741 N N . LEU A 1 98 ? 20.863 -1.892 -33.738 1.00 83.50 98 LEU A N 1
ATOM 742 C CA . LEU A 1 98 ? 20.751 -2.892 -34.812 1.00 83.50 98 LEU A CA 1
ATOM 743 C C . LEU A 1 98 ? 20.051 -2.348 -36.066 1.00 83.50 98 LEU A C 1
ATOM 745 O O . LEU A 1 98 ? 20.374 -2.778 -37.171 1.00 83.50 98 LEU A O 1
ATOM 749 N N . PHE A 1 99 ? 19.144 -1.379 -35.917 1.00 87.50 99 PHE A N 1
ATOM 750 C CA . PHE A 1 99 ? 18.520 -0.674 -37.044 1.00 87.50 99 PHE A CA 1
ATOM 751 C C . PHE A 1 99 ? 19.403 0.437 -37.640 1.00 87.50 99 PHE A C 1
ATOM 753 O O . PHE A 1 99 ? 18.968 1.142 -38.549 1.00 87.50 99 PHE A O 1
ATOM 760 N N . GLY A 1 100 ? 20.646 0.593 -37.166 1.00 80.06 100 GLY A N 1
ATOM 761 C CA . GLY A 1 100 ? 21.595 1.585 -37.682 1.00 80.06 100 GLY A CA 1
ATOM 762 C C . GLY A 1 100 ? 21.276 3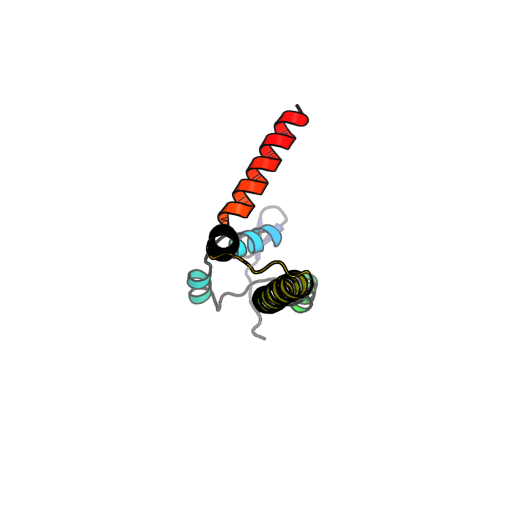.025 -37.273 1.00 80.06 100 GLY A C 1
ATOM 763 O O . GLY A 1 100 ? 21.907 3.955 -37.772 1.00 80.06 100 GLY A O 1
ATOM 764 N N . ILE A 1 101 ? 20.326 3.217 -36.356 1.00 78.00 101 ILE A N 1
ATOM 765 C CA . ILE A 1 101 ? 20.018 4.518 -35.770 1.00 78.00 101 ILE A CA 1
ATOM 766 C C . ILE A 1 101 ? 21.047 4.740 -34.664 1.00 78.00 101 ILE A C 1
ATOM 768 O O . ILE A 1 101 ? 20.959 4.148 -33.588 1.00 78.00 101 ILE A O 1
ATOM 772 N N . GLN A 1 102 ? 22.071 5.546 -34.947 1.00 76.81 102 GLN A N 1
ATOM 773 C CA . GLN A 1 102 ? 22.997 5.992 -33.912 1.00 76.81 102 GLN A CA 1
ATOM 774 C C . GLN A 1 102 ? 22.275 7.039 -33.064 1.00 76.81 102 GLN A C 1
ATOM 776 O O . GLN A 1 102 ? 21.909 8.079 -33.611 1.00 76.81 102 GLN A O 1
ATOM 781 N N . PRO A 1 103 ? 22.039 6.782 -31.767 1.00 67.12 103 PRO A N 1
ATOM 782 C CA . PRO A 1 103 ? 21.377 7.753 -30.916 1.00 67.12 103 PRO A CA 1
ATOM 783 C C . PRO A 1 103 ? 22.259 8.996 -30.818 1.00 67.12 103 PRO A C 1
ATOM 785 O O . PRO A 1 103 ? 23.402 8.935 -30.350 1.00 67.12 103 PRO A O 1
ATOM 788 N N . GLU A 1 104 ? 21.731 10.122 -31.284 1.00 80.06 104 GLU A N 1
ATOM 789 C CA . GLU A 1 104 ? 22.405 11.405 -31.165 1.00 80.06 104 GLU A CA 1
ATOM 790 C C . GLU A 1 104 ? 22.357 11.854 -29.691 1.00 80.06 104 GLU A C 1
ATOM 792 O O . GLU A 1 104 ? 21.519 11.401 -28.905 1.00 80.06 104 GLU A O 1
ATOM 797 N N . MET A 1 105 ? 23.238 12.769 -29.274 1.00 80.31 105 MET A N 1
ATOM 798 C CA . MET A 1 105 ? 23.234 13.300 -27.896 1.00 80.31 105 MET A CA 1
ATOM 799 C C . MET A 1 105 ? 21.858 13.848 -27.467 1.00 80.31 105 MET A C 1
ATOM 801 O O . MET A 1 105 ? 21.528 13.838 -26.280 1.00 80.31 105 MET A O 1
ATOM 805 N N . GLN A 1 106 ? 21.042 14.292 -28.429 1.00 79.19 106 GLN A N 1
ATOM 806 C CA . GLN A 1 106 ? 19.676 14.760 -28.198 1.00 79.19 106 GLN A CA 1
ATOM 807 C C . GLN A 1 106 ? 18.735 13.625 -27.760 1.00 79.19 106 GLN A C 1
ATOM 809 O O . GLN A 1 106 ? 17.976 13.807 -26.808 1.00 79.19 106 GLN A O 1
ATOM 814 N N . ASP A 1 107 ? 18.838 12.438 -28.361 1.00 74.31 107 ASP A N 1
ATOM 815 C CA . ASP A 1 107 ? 18.001 11.280 -28.016 1.00 74.31 107 ASP A CA 1
ATOM 816 C C . ASP A 1 107 ? 18.331 10.746 -26.620 1.00 74.31 107 ASP A C 1
ATOM 818 O O . ASP A 1 107 ? 17.444 10.386 -25.838 1.00 74.31 107 ASP A O 1
ATOM 822 N N . LEU A 1 108 ? 19.618 10.761 -26.263 1.00 79.44 108 LEU A N 1
ATOM 823 C CA . LEU A 1 108 ? 20.087 10.429 -24.918 1.00 79.44 108 LEU A CA 1
ATOM 824 C C . LEU A 1 108 ? 19.522 11.394 -23.870 1.00 79.44 108 LEU A C 1
ATOM 826 O O . LEU A 1 108 ? 19.042 10.949 -22.826 1.00 79.44 108 LEU A O 1
ATOM 830 N N . LEU A 1 109 ? 19.523 12.698 -24.158 1.00 80.94 109 LEU A N 1
ATOM 831 C CA . LEU A 1 109 ? 18.953 13.723 -23.278 1.00 80.94 109 LEU A CA 1
ATOM 832 C C . LEU A 1 109 ? 17.439 13.567 -23.102 1.00 80.94 109 LEU A C 1
ATOM 834 O O . LEU A 1 109 ? 16.950 13.664 -21.976 1.00 80.94 109 LEU A O 1
ATOM 838 N N . ILE A 1 110 ? 16.705 13.286 -24.180 1.00 80.12 110 ILE A N 1
ATOM 839 C CA . ILE A 1 110 ? 15.253 13.052 -24.132 1.00 80.12 110 ILE A CA 1
ATOM 840 C C . ILE A 1 110 ? 14.942 11.809 -23.296 1.00 80.12 110 ILE A C 1
ATOM 842 O O . ILE A 1 110 ? 14.058 11.840 -22.439 1.00 80.12 110 ILE A O 1
ATOM 846 N N . THR A 1 111 ? 15.701 10.732 -23.491 1.00 80.00 111 THR A N 1
ATOM 847 C CA . THR A 1 111 ? 15.504 9.486 -22.742 1.00 80.00 111 THR A CA 1
ATOM 848 C C . THR A 1 111 ? 15.820 9.677 -21.260 1.00 80.00 111 THR A C 1
ATOM 850 O O . THR A 1 111 ? 15.056 9.231 -20.402 1.00 80.00 111 THR A O 1
ATOM 853 N N . LEU A 1 112 ? 16.896 10.404 -20.943 1.00 81.88 112 LEU A N 1
ATOM 854 C CA . LEU A 1 112 ? 17.255 10.768 -19.572 1.00 81.88 112 LEU A CA 1
ATOM 855 C C . LEU A 1 112 ? 16.166 11.632 -18.920 1.00 81.88 112 LEU A C 1
ATOM 857 O O . LEU A 1 112 ? 15.779 11.376 -17.780 1.00 81.88 112 LEU A O 1
ATOM 861 N N . ALA A 1 113 ? 15.642 12.625 -19.643 1.00 83.44 113 ALA A N 1
ATOM 862 C CA . ALA A 1 113 ? 14.568 13.492 -19.169 1.00 83.44 113 ALA A CA 1
ATOM 863 C C . ALA A 1 113 ? 13.272 12.707 -18.915 1.00 83.44 113 ALA A C 1
ATOM 865 O O . ALA A 1 113 ? 12.621 12.916 -17.890 1.00 83.44 113 ALA A O 1
ATOM 866 N N . ALA A 1 114 ? 12.924 11.761 -19.791 1.00 78.44 114 ALA A N 1
ATOM 867 C CA . ALA A 1 114 ? 11.773 10.881 -19.611 1.00 78.44 114 ALA A CA 1
ATOM 868 C C . ALA A 1 114 ? 11.935 9.972 -18.379 1.00 78.44 114 ALA A C 1
ATOM 870 O O . ALA A 1 114 ? 11.019 9.863 -17.562 1.00 78.44 114 ALA A O 1
ATOM 871 N N . LEU A 1 115 ? 13.117 9.377 -18.191 1.00 81.44 115 LEU A N 1
ATOM 872 C CA . LEU A 1 115 ? 13.438 8.567 -17.010 1.00 81.44 115 LEU A CA 1
ATOM 873 C C . LEU A 1 115 ? 13.379 9.390 -15.718 1.00 81.44 115 LEU A C 1
ATOM 875 O O . LEU A 1 115 ? 12.786 8.951 -14.730 1.00 81.44 115 LEU A O 1
ATOM 879 N N . ALA A 1 116 ? 13.940 10.599 -15.735 1.00 82.69 116 ALA A N 1
ATOM 880 C CA . ALA A 1 116 ? 13.891 11.521 -14.607 1.00 82.69 116 ALA A CA 1
ATOM 881 C C . ALA A 1 116 ? 12.447 11.925 -14.275 1.00 82.69 116 ALA A C 1
ATOM 883 O O . ALA A 1 116 ? 12.065 11.929 -13.105 1.00 82.69 116 ALA A O 1
ATOM 884 N N . PHE A 1 117 ? 11.619 12.194 -15.287 1.00 85.81 117 PHE A N 1
ATOM 885 C CA . PHE A 1 117 ? 10.205 12.509 -15.100 1.00 85.81 117 PHE A CA 1
ATOM 886 C C . PHE A 1 117 ? 9.446 11.354 -14.433 1.00 85.81 117 PHE A C 1
ATOM 888 O O . PHE A 1 117 ? 8.753 11.564 -13.436 1.00 85.81 117 PHE A O 1
ATOM 895 N N . VAL A 1 118 ? 9.631 10.119 -14.912 1.00 80.25 118 VAL A N 1
ATOM 896 C CA . VAL A 1 118 ? 9.017 8.926 -14.304 1.00 80.25 118 VAL A CA 1
ATOM 897 C C . VAL A 1 118 ? 9.485 8.742 -12.858 1.00 80.25 118 VAL A C 1
ATOM 899 O O . VAL A 1 118 ? 8.661 8.496 -11.974 1.00 80.25 118 VAL A O 1
ATOM 902 N N . ALA A 1 119 ? 10.778 8.923 -12.583 1.00 80.44 119 ALA A N 1
ATOM 903 C CA . ALA A 1 119 ? 11.317 8.842 -11.227 1.00 80.44 119 ALA A CA 1
ATOM 904 C C . ALA A 1 119 ? 10.680 9.884 -10.290 1.00 80.44 119 ALA A C 1
ATOM 906 O O . ALA A 1 119 ? 10.277 9.548 -9.175 1.00 80.44 119 ALA A O 1
ATOM 907 N N . VAL A 1 120 ? 10.515 11.127 -10.753 1.00 84.88 120 VAL A N 1
ATOM 908 C CA . VAL A 1 120 ? 9.845 12.195 -9.995 1.00 84.88 120 VAL A CA 1
ATOM 909 C C . VAL A 1 120 ? 8.384 11.840 -9.713 1.00 84.88 120 VAL A C 1
ATOM 911 O O . VAL A 1 120 ? 7.938 11.968 -8.571 1.00 84.88 120 VAL A O 1
ATOM 914 N N . VAL A 1 121 ? 7.645 11.333 -10.704 1.00 79.00 121 VAL A N 1
ATOM 915 C CA . VAL A 1 121 ? 6.249 10.898 -10.523 1.00 79.00 121 VAL A CA 1
ATOM 916 C C . VAL A 1 121 ? 6.150 9.785 -9.476 1.00 79.00 121 VAL A C 1
ATOM 918 O O . VAL A 1 121 ? 5.289 9.852 -8.597 1.00 79.00 121 VAL A O 1
ATOM 921 N N . ILE A 1 122 ? 7.055 8.803 -9.499 1.00 80.00 122 ILE A N 1
ATOM 922 C CA . ILE A 1 122 ? 7.099 7.730 -8.494 1.00 80.00 122 ILE A CA 1
ATOM 923 C C . ILE A 1 122 ? 7.359 8.301 -7.094 1.00 80.00 122 ILE A C 1
ATOM 925 O O . ILE A 1 122 ? 6.660 7.931 -6.150 1.00 80.00 122 ILE A O 1
ATOM 929 N N . VAL A 1 123 ? 8.311 9.226 -6.942 1.00 82.12 123 VAL A N 1
ATOM 930 C CA . VAL A 1 123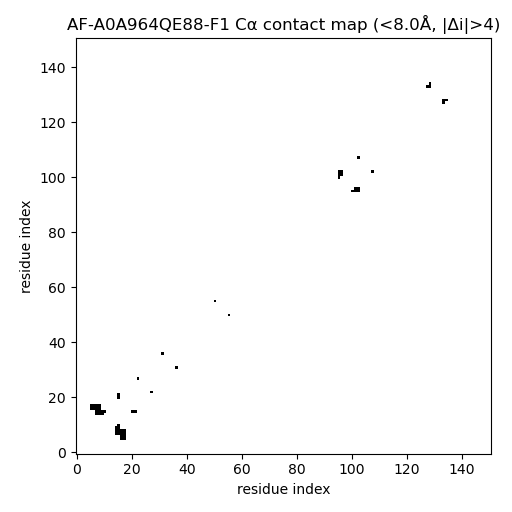 ? 8.610 9.868 -5.648 1.00 82.12 123 VAL A CA 1
ATOM 931 C C . VAL A 1 123 ? 7.401 10.644 -5.122 1.00 82.12 123 VAL A C 1
ATOM 933 O O . VAL A 1 123 ? 7.067 10.538 -3.939 1.00 82.12 123 VAL A O 1
ATOM 936 N N . ILE A 1 124 ? 6.702 11.376 -5.993 1.00 81.31 124 ILE A N 1
ATOM 937 C CA . ILE A 1 124 ? 5.479 12.104 -5.633 1.00 81.31 124 ILE A CA 1
ATOM 938 C C . ILE A 1 124 ? 4.385 11.126 -5.192 1.00 81.31 124 ILE A C 1
ATOM 940 O O . ILE A 1 124 ? 3.771 11.329 -4.142 1.00 81.31 124 ILE A O 1
ATOM 944 N N . LEU A 1 125 ? 4.172 10.039 -5.938 1.00 71.62 125 LEU A N 1
ATOM 945 C CA . LEU A 1 125 ? 3.180 9.015 -5.606 1.00 71.62 125 LEU A CA 1
ATOM 946 C C . LEU A 1 125 ? 3.503 8.308 -4.284 1.00 71.62 125 LEU A C 1
ATOM 948 O O . LEU A 1 125 ? 2.606 8.105 -3.465 1.00 71.62 125 LEU A O 1
ATOM 952 N N . GLN A 1 126 ? 4.770 7.994 -4.016 1.00 72.50 126 GLN A N 1
ATOM 953 C CA . GLN A 1 126 ? 5.197 7.411 -2.739 1.00 72.50 126 GLN A CA 1
ATOM 954 C C . GLN A 1 126 ? 5.031 8.387 -1.572 1.00 72.50 126 GLN A C 1
ATOM 956 O O . GLN A 1 126 ? 4.585 7.995 -0.489 1.00 72.50 126 GLN A O 1
ATOM 961 N N . GLY A 1 127 ? 5.348 9.666 -1.787 1.00 68.62 127 GLY A N 1
ATOM 962 C CA . GLY A 1 127 ? 5.114 10.729 -0.811 1.00 68.62 127 GLY A CA 1
ATOM 963 C C . GLY A 1 127 ? 3.627 10.918 -0.500 1.00 68.62 127 GLY A C 1
ATOM 964 O O . GLY A 1 127 ? 3.254 11.101 0.663 1.00 68.62 127 GLY A O 1
ATOM 965 N N . ALA A 1 128 ? 2.770 10.804 -1.517 1.00 65.62 128 ALA A N 1
ATOM 966 C CA . ALA A 1 128 ? 1.319 10.859 -1.375 1.00 65.62 128 ALA A CA 1
ATOM 967 C C . ALA A 1 128 ? 0.756 9.619 -0.659 1.00 65.62 128 ALA A C 1
ATOM 969 O O . ALA A 1 128 ? -0.088 9.764 0.222 1.00 65.62 128 ALA A O 1
ATOM 970 N N . GLN A 1 129 ? 1.260 8.416 -0.953 1.00 56.72 129 GLN A N 1
ATOM 971 C CA . GLN A 1 129 ? 0.835 7.177 -0.288 1.00 56.72 129 GLN A CA 1
ATOM 972 C C . GLN A 1 129 ? 1.284 7.090 1.180 1.00 56.72 129 GLN A C 1
ATOM 974 O O . GLN A 1 129 ? 0.536 6.579 2.015 1.00 56.72 129 GLN A O 1
ATOM 979 N N . LYS A 1 130 ? 2.470 7.612 1.530 1.00 55.53 130 LYS A N 1
ATOM 980 C CA . LYS A 1 130 ? 2.930 7.686 2.933 1.00 55.53 130 LYS A CA 1
ATOM 981 C C . LYS A 1 130 ? 2.093 8.649 3.778 1.00 55.53 130 LYS A C 1
ATOM 983 O O . LYS A 1 130 ? 1.937 8.432 4.981 1.00 55.53 130 LYS A O 1
ATOM 988 N N . LYS A 1 131 ? 1.514 9.692 3.177 1.00 50.28 131 LYS A N 1
ATOM 989 C CA . LYS A 1 131 ? 0.521 10.544 3.843 1.00 50.28 131 LYS A CA 1
ATOM 990 C C . LYS A 1 131 ? -0.834 9.826 3.842 1.00 50.28 131 LYS A C 1
ATOM 992 O O . LYS A 1 131 ? -1.657 10.040 2.961 1.00 50.28 131 LYS A O 1
ATOM 997 N N . LYS A 1 132 ? -1.073 9.012 4.881 1.00 48.81 132 LYS A N 1
ATOM 998 C CA . LYS A 1 132 ? -2.338 8.300 5.186 1.00 48.81 132 LYS A CA 1
ATOM 999 C C . LYS A 1 132 ? -3.625 9.093 4.869 1.00 48.81 132 LYS A C 1
ATOM 1001 O O . LYS A 1 132 ? -4.593 8.491 4.428 1.00 48.81 132 LYS A O 1
ATOM 1006 N N . GLY A 1 133 ? -3.607 10.424 4.979 1.00 49.56 133 GLY A N 1
ATOM 1007 C CA . GLY A 1 133 ? -4.745 11.287 4.647 1.00 49.56 133 GLY A CA 1
ATOM 1008 C C . GLY A 1 133 ? -5.143 11.371 3.163 1.00 49.56 133 GLY A C 1
ATOM 1009 O O . GLY A 1 133 ? -6.185 11.944 2.874 1.00 49.56 133 GLY A O 1
ATOM 1010 N N . PHE A 1 134 ? -4.372 10.838 2.202 1.00 50.19 134 PHE A N 1
ATOM 1011 C CA . PHE A 1 134 ? -4.802 10.828 0.791 1.00 50.19 134 PHE A CA 1
ATOM 1012 C C . PHE A 1 134 ? -5.889 9.776 0.518 1.00 50.19 134 PHE A C 1
ATOM 1014 O O . PHE A 1 134 ? -6.793 10.028 -0.273 1.00 50.19 134 PHE A O 1
ATOM 1021 N N . LYS A 1 135 ? -5.852 8.627 1.212 1.00 51.81 135 LYS A N 1
ATOM 1022 C CA . LYS A 1 135 ? -6.935 7.631 1.145 1.00 51.81 135 LYS A CA 1
ATOM 1023 C C . LYS A 1 135 ? -8.223 8.159 1.775 1.00 51.81 135 LYS A C 1
ATOM 1025 O O . LYS A 1 135 ? -9.277 7.987 1.176 1.00 51.81 135 LYS A O 1
ATOM 1030 N N . ASP A 1 136 ? -8.113 8.865 2.900 1.00 55.50 136 ASP A N 1
ATOM 1031 C CA . ASP A 1 136 ? -9.265 9.490 3.564 1.00 55.50 136 ASP A CA 1
ATOM 1032 C C . ASP A 1 136 ? -9.873 10.603 2.694 1.00 55.50 136 ASP A C 1
ATOM 1034 O O . ASP A 1 136 ? -11.084 10.649 2.511 1.00 55.50 136 ASP A O 1
ATOM 1038 N N . LYS A 1 137 ? -9.041 11.431 2.040 1.00 56.78 137 LYS A N 1
ATOM 1039 C CA . LYS A 1 137 ? -9.512 12.470 1.103 1.00 56.78 137 LYS A CA 1
ATOM 1040 C C . LYS A 1 137 ? -10.170 11.916 -0.162 1.00 56.78 137 LYS A C 1
ATOM 1042 O O . LYS A 1 137 ? -11.080 12.547 -0.699 1.00 56.78 137 LYS A O 1
ATOM 1047 N N . LEU A 1 138 ? -9.704 10.773 -0.668 1.00 60.31 138 LEU A N 1
ATOM 1048 C CA . LEU A 1 138 ? -10.337 10.102 -1.806 1.00 60.31 138 LEU A CA 1
ATOM 1049 C C . LEU A 1 138 ? -11.684 9.491 -1.412 1.00 60.31 138 LEU A C 1
ATOM 1051 O O . LEU A 1 138 ? -12.637 9.621 -2.176 1.00 60.31 138 LEU A O 1
ATOM 1055 N N . TYR A 1 139 ? -11.781 8.901 -0.217 1.00 60.50 139 TYR A N 1
ATOM 1056 C CA . TYR A 1 139 ? -13.050 8.414 0.326 1.00 60.50 139 TYR A CA 1
ATOM 1057 C C . TYR A 1 139 ? -14.056 9.557 0.524 1.00 60.50 139 TYR A C 1
ATOM 1059 O O . TYR A 1 139 ? -15.164 9.464 0.006 1.00 60.50 139 TYR A O 1
ATOM 1067 N N . GLU A 1 140 ? -13.647 10.677 1.134 1.00 60.06 140 GLU A N 1
ATOM 1068 C CA . GLU A 1 140 ? -14.498 11.874 1.278 1.00 60.06 140 GLU A CA 1
ATOM 1069 C C . GLU A 1 140 ? -14.937 12.461 -0.074 1.00 60.06 140 GLU A C 1
ATOM 1071 O O . GLU A 1 140 ? -16.035 13.004 -0.202 1.00 60.06 140 GLU A O 1
ATOM 1076 N N . SER A 1 141 ? -14.086 12.381 -1.102 1.00 70.50 141 SER A N 1
ATOM 1077 C CA . SER A 1 141 ? -14.425 12.885 -2.439 1.00 70.50 141 SER A CA 1
ATOM 1078 C C . SER A 1 141 ? -15.415 11.966 -3.157 1.00 70.50 141 SER A C 1
ATOM 1080 O O . SER A 1 141 ? -16.321 12.462 -3.820 1.00 70.50 141 SER A O 1
ATOM 1082 N N . MET A 1 142 ? -15.290 10.642 -3.005 1.00 60.62 142 MET A N 1
ATOM 1083 C CA . MET A 1 142 ? -16.271 9.692 -3.544 1.00 60.62 142 MET A CA 1
ATOM 1084 C C . MET A 1 142 ? -17.611 9.776 -2.812 1.00 60.62 142 MET A C 1
ATOM 1086 O O . MET A 1 142 ? -18.654 9.695 -3.458 1.00 60.62 142 MET A O 1
ATOM 1090 N N . GLU A 1 143 ? -17.597 9.994 -1.497 1.00 62.38 143 GLU A N 1
ATOM 1091 C CA . GLU A 1 143 ? -18.807 10.192 -0.698 1.00 62.38 143 GLU A CA 1
ATOM 1092 C C . GLU A 1 143 ? -19.559 11.451 -1.158 1.00 62.38 143 GLU A C 1
ATOM 1094 O O . GLU A 1 143 ? -20.736 11.362 -1.491 1.00 62.38 143 GLU A O 1
ATOM 1099 N N . LYS A 1 144 ? -18.861 12.582 -1.353 1.00 70.75 144 LYS A N 1
ATOM 1100 C CA . LYS A 1 144 ? -19.463 13.821 -1.891 1.00 70.75 144 LYS A CA 1
ATOM 1101 C C . LYS A 1 144 ? -20.034 13.683 -3.299 1.00 70.75 144 LYS A C 1
ATOM 1103 O O . LYS A 1 144 ? -21.035 14.322 -3.606 1.00 70.75 144 LYS A O 1
ATOM 1108 N N . VAL A 1 145 ? -19.394 12.900 -4.167 1.00 73.56 145 VAL A N 1
ATOM 1109 C CA . VAL A 1 145 ? -19.890 12.673 -5.536 1.00 73.56 145 VAL A CA 1
ATOM 1110 C C . VAL A 1 145 ? -21.105 11.747 -5.521 1.00 73.56 145 VAL A C 1
ATOM 1112 O O . VAL A 1 145 ? -22.059 11.987 -6.253 1.00 73.56 145 VAL A O 1
ATOM 1115 N N . THR A 1 146 ? -21.111 10.734 -4.656 1.00 72.31 146 THR A N 1
ATOM 1116 C CA . THR A 1 146 ? -22.247 9.812 -4.514 1.00 72.31 146 THR A CA 1
ATOM 1117 C C . THR A 1 146 ? -23.465 10.534 -3.935 1.00 72.31 146 THR A C 1
ATOM 1119 O O . THR A 1 146 ? -24.565 10.382 -4.459 1.00 72.31 146 THR A O 1
ATOM 1122 N N . ASP A 1 147 ? -23.273 11.405 -2.944 1.00 70.31 147 ASP A N 1
ATOM 1123 C CA . ASP A 1 147 ? -24.354 12.205 -2.348 1.00 70.31 147 ASP A CA 1
ATOM 1124 C C . ASP A 1 147 ? -24.966 13.222 -3.330 1.00 70.31 147 ASP A C 1
ATOM 1126 O O . ASP A 1 147 ? -26.146 13.550 -3.244 1.00 70.31 147 ASP A O 1
ATOM 1130 N N . LEU A 1 148 ? -24.181 13.700 -4.301 1.00 71.62 148 LEU A N 1
ATOM 1131 C CA . LEU A 1 148 ? -24.646 14.597 -5.368 1.00 71.62 148 LEU A CA 1
ATOM 1132 C C . LEU A 1 148 ? -25.378 13.872 -6.502 1.00 71.62 148 LEU A C 1
ATOM 1134 O O . LEU A 1 148 ? -26.166 14.494 -7.201 1.00 71.62 148 LEU A O 1
ATOM 1138 N N . VAL A 1 149 ? -25.094 12.585 -6.704 1.00 73.19 149 VAL A N 1
ATOM 1139 C CA . VAL A 1 149 ? -25.730 11.751 -7.739 1.00 73.19 149 VAL A CA 1
ATOM 1140 C C . VAL A 1 149 ? -27.001 11.074 -7.218 1.00 73.19 149 VAL A C 1
ATOM 1142 O O . VAL A 1 149 ? -27.892 10.759 -8.001 1.00 73.19 149 VAL A O 1
ATOM 1145 N N . THR A 1 150 ? -27.100 10.853 -5.905 1.00 63.00 150 THR A N 1
ATOM 1146 C CA . THR A 1 150 ? -28.254 10.186 -5.271 1.00 63.00 150 THR A CA 1
ATOM 1147 C C . THR A 1 150 ? -29.339 11.175 -4.815 1.00 63.00 150 THR A C 1
ATOM 1149 O O . THR A 1 150 ? -30.357 10.758 -4.263 1.00 63.00 150 THR A O 1
ATOM 1152 N N . ARG A 1 151 ? -29.139 12.478 -5.043 1.00 45.84 151 ARG A N 1
ATOM 1153 C CA . ARG A 1 151 ? -30.084 13.557 -4.735 1.00 45.84 151 ARG A CA 1
ATOM 1154 C C . ARG A 1 151 ? -30.682 14.135 -6.011 1.00 45.84 151 ARG A C 1
ATOM 1156 O O . ARG A 1 151 ? -31.880 14.488 -5.960 1.00 45.84 151 ARG A O 1
#

pLDDT: mean 71.57, std 11.4, range [40.94, 87.5]